Protein AF-A0A9D8WS47-F1 (afdb_monomer_lite)

pLDDT: mean 84.66, std 17.05, range [38.62, 98.5]

Radius of gyration: 16.9 Å; chains: 1; bounding box: 34×29×62 Å

Foldseek 3Di:
DDPDDDDDDPPPVVVQVVVLQVPDAAWWADPVQQWIWGQDSVRWTWIARNPPRHTPDTQDPVQWAPWDFDQDQQGTWTWTQGPVQQKIWIWHDGPDPDPQFFTWIWIGHPVDPDTDIDGIGHDD

Secondary structure (DSSP, 8-state):
---------SHHHHHHHHHHHHS--EEEEETTTTEEEEE-TTS-EEEEETTT--EEE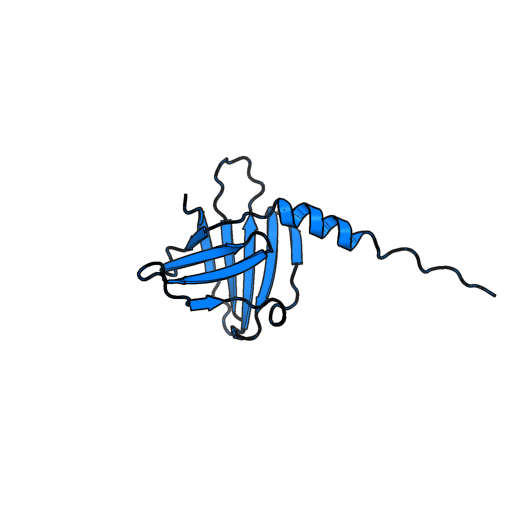EE-GGGEEEEEEEE-SSEEEEEEEEGGGTEEEEEEEE--S-TTPPEEEEEEETT----EEEEEEE--

Structure (mmCIF, N/CA/C/O backbone):
data_AF-A0A9D8WS47-F1
#
_entry.id   AF-A0A9D8WS47-F1
#
loop_
_atom_site.group_PDB
_atom_site.id
_atom_site.type_symbol
_atom_site.label_atom_id
_atom_site.label_alt_id
_atom_site.label_comp_id
_atom_site.label_asym_id
_atom_site.label_entity_id
_atom_site.label_seq_id
_atom_site.pdbx_PDB_ins_code
_atom_site.Cartn_x
_atom_site.Cartn_y
_atom_site.Cartn_z
_atom_site.occupancy
_atom_site.B_iso_or_equiv
_atom_site.auth_seq_id
_atom_site.auth_comp_id
_atom_site.auth_asym_id
_atom_site.auth_atom_id
_atom_site.pdbx_PDB_model_num
ATOM 1 N N . MET A 1 1 ? 15.198 -12.011 48.385 1.00 49.06 1 MET A N 1
ATOM 2 C CA . MET A 1 1 ? 15.865 -11.242 47.311 1.00 49.06 1 MET A CA 1
ATOM 3 C C . MET A 1 1 ? 16.200 -12.174 46.157 1.00 49.06 1 MET A C 1
ATOM 5 O O . MET A 1 1 ? 17.113 -12.967 46.314 1.00 49.06 1 MET A O 1
ATOM 9 N N . LYS A 1 2 ? 15.468 -12.111 45.039 1.00 38.62 2 LYS A N 1
ATOM 10 C CA . LYS A 1 2 ? 15.898 -12.634 43.729 1.00 38.62 2 LYS A CA 1
ATOM 11 C C . LYS A 1 2 ? 15.272 -11.747 42.647 1.00 38.62 2 LYS A C 1
ATOM 13 O O . LYS A 1 2 ? 14.248 -12.078 42.071 1.00 38.62 2 LYS A O 1
ATOM 18 N N . LYS A 1 3 ? 15.840 -10.551 42.469 1.00 50.84 3 LYS A N 1
ATOM 19 C CA . LYS A 1 3 ? 15.667 -9.775 41.237 1.00 50.84 3 LYS A CA 1
ATOM 20 C C . LYS A 1 3 ? 16.634 -10.405 40.252 1.00 50.84 3 LYS A C 1
ATOM 22 O O . LYS A 1 3 ? 17.815 -10.336 40.549 1.00 50.84 3 LYS A O 1
ATOM 27 N N . LEU A 1 4 ? 16.174 -11.050 39.188 1.00 57.41 4 LEU A N 1
ATOM 28 C CA . LEU A 1 4 ? 16.978 -11.384 38.007 1.00 57.41 4 LEU A CA 1
ATOM 29 C C . LEU A 1 4 ? 16.047 -12.027 36.977 1.00 57.41 4 LEU A C 1
ATOM 31 O O . LEU A 1 4 ? 15.497 -13.084 37.254 1.00 57.41 4 LEU A O 1
ATOM 35 N N . LEU A 1 5 ? 15.895 -11.334 35.845 1.00 47.84 5 LEU A N 1
ATOM 36 C CA . LEU A 1 5 ? 15.463 -11.750 34.498 1.00 47.84 5 LEU A CA 1
ATOM 37 C C . LEU A 1 5 ? 14.539 -10.689 33.891 1.00 47.84 5 LEU A C 1
ATOM 39 O O . LEU A 1 5 ? 13.355 -10.894 33.663 1.00 47.84 5 LEU A O 1
ATOM 43 N N . ALA A 1 6 ? 15.120 -9.520 33.636 1.00 51.38 6 ALA A N 1
ATOM 44 C CA . ALA A 1 6 ? 14.539 -8.499 32.776 1.00 51.38 6 ALA A CA 1
ATOM 45 C C . ALA A 1 6 ? 15.617 -8.039 31.789 1.00 51.38 6 ALA A C 1
ATOM 47 O O . ALA A 1 6 ? 16.081 -6.910 31.850 1.00 51.38 6 ALA A O 1
ATOM 48 N N . VAL A 1 7 ? 16.089 -8.946 30.934 1.00 54.44 7 VAL A N 1
ATOM 49 C CA . VAL A 1 7 ? 16.961 -8.604 29.802 1.00 54.44 7 VAL A CA 1
ATOM 50 C C . VAL A 1 7 ? 16.659 -9.592 28.684 1.00 54.44 7 VAL A C 1
ATOM 52 O O . VAL A 1 7 ? 17.164 -10.702 28.742 1.00 54.44 7 VAL A O 1
ATOM 55 N N . LEU A 1 8 ? 15.794 -9.217 27.734 1.00 46.19 8 LEU A N 1
ATOM 56 C CA . LEU A 1 8 ? 15.725 -9.739 26.351 1.00 46.19 8 LEU A CA 1
ATOM 57 C C . LEU A 1 8 ? 14.459 -9.205 25.656 1.00 46.19 8 LEU A C 1
ATOM 59 O O . LEU A 1 8 ? 13.529 -9.951 25.388 1.00 46.19 8 LEU A O 1
ATOM 63 N N . PHE A 1 9 ? 14.383 -7.898 25.383 1.00 44.59 9 PHE A N 1
ATOM 64 C CA . PHE A 1 9 ? 13.356 -7.376 24.457 1.00 44.59 9 PHE A CA 1
ATOM 65 C C . PHE A 1 9 ? 13.813 -6.189 23.591 1.00 44.59 9 PHE A C 1
ATOM 67 O O . PHE A 1 9 ? 13.034 -5.661 22.808 1.00 44.59 9 PHE A O 1
ATOM 74 N N . VAL A 1 10 ? 15.083 -5.775 23.675 1.00 46.62 10 VAL A N 1
ATOM 75 C CA . VAL A 1 10 ? 15.566 -4.549 23.000 1.00 46.62 10 VAL A CA 1
ATOM 76 C C . VAL A 1 10 ? 16.103 -4.813 21.580 1.00 46.62 10 VAL A C 1
ATOM 78 O O . VAL A 1 10 ? 16.309 -3.880 20.814 1.00 46.62 10 VAL A O 1
ATOM 81 N N . ALA A 1 11 ? 16.274 -6.074 21.165 1.00 45.53 11 ALA A N 1
ATOM 82 C CA . ALA A 1 11 ? 16.860 -6.389 19.856 1.00 45.53 11 ALA A CA 1
ATOM 83 C C . ALA A 1 11 ? 15.886 -6.243 18.666 1.00 45.53 11 ALA A C 1
ATOM 85 O O . ALA A 1 11 ? 16.331 -5.972 17.556 1.00 45.53 11 ALA A O 1
ATOM 86 N N . ALA A 1 12 ? 14.570 -6.378 18.873 1.00 46.47 12 ALA A N 1
ATOM 87 C CA . ALA A 1 12 ? 13.601 -6.362 17.770 1.00 46.47 12 ALA A CA 1
ATOM 88 C C . ALA A 1 12 ? 13.387 -4.963 17.155 1.00 46.47 12 ALA A C 1
ATOM 90 O O . ALA A 1 12 ? 13.110 -4.849 15.965 1.00 46.47 12 ALA A O 1
ATOM 91 N N . VAL A 1 13 ? 13.557 -3.891 17.940 1.00 47.59 13 VAL A N 1
ATOM 92 C CA . VAL A 1 13 ? 13.295 -2.514 17.477 1.00 47.59 13 VAL A CA 1
ATOM 93 C C . VAL A 1 13 ? 14.403 -2.000 16.549 1.00 47.59 13 VAL A C 1
ATOM 95 O O . VAL A 1 13 ? 14.119 -1.260 15.613 1.00 47.59 13 VAL A O 1
ATOM 98 N N . MET A 1 14 ? 15.659 -2.421 16.750 1.00 44.94 14 MET A N 1
ATOM 99 C CA . MET A 1 14 ? 16.778 -1.948 15.917 1.00 44.94 14 MET A CA 1
ATOM 100 C C . MET A 1 14 ? 16.759 -2.524 14.496 1.00 44.94 14 MET A C 1
ATOM 102 O O . MET A 1 14 ? 17.208 -1.869 13.562 1.00 44.94 14 MET A O 1
ATOM 106 N N . VAL A 1 15 ? 16.210 -3.726 14.317 1.00 52.19 15 VAL A N 1
ATOM 107 C CA . VAL A 1 15 ? 16.176 -4.403 13.014 1.00 52.19 15 VAL A CA 1
ATOM 108 C C . VAL A 1 15 ? 15.130 -3.776 12.084 1.00 52.19 15 VAL A C 1
ATOM 110 O O . VAL A 1 15 ? 15.403 -3.565 10.906 1.00 52.19 15 VAL A O 1
ATOM 113 N N . ALA A 1 16 ? 13.964 -3.392 12.614 1.00 53.81 16 ALA A N 1
ATOM 114 C CA . ALA A 1 16 ? 12.909 -2.752 11.824 1.00 53.81 16 ALA A CA 1
ATOM 115 C C . ALA A 1 16 ? 13.332 -1.383 11.252 1.00 53.81 16 ALA A C 1
ATOM 117 O O . ALA A 1 16 ? 12.945 -1.039 10.137 1.00 53.81 16 ALA A O 1
ATOM 118 N N . GLY A 1 17 ? 14.150 -0.620 11.991 1.00 58.16 17 GLY A N 1
ATOM 119 C CA . GLY A 1 17 ? 14.646 0.686 11.545 1.00 58.16 17 GLY A CA 1
ATOM 120 C C . GLY A 1 17 ? 15.575 0.604 10.331 1.00 58.16 17 GLY A C 1
ATOM 121 O O . GLY A 1 17 ? 15.431 1.396 9.406 1.00 58.16 17 GLY A O 1
ATOM 122 N N . LEU A 1 18 ? 16.474 -0.386 10.300 1.00 61.06 18 LEU A N 1
ATOM 123 C CA . LEU A 1 18 ? 17.409 -0.586 9.184 1.00 61.06 18 LEU A CA 1
ATOM 124 C C . LEU A 1 18 ? 16.676 -0.947 7.887 1.00 61.06 18 LEU A C 1
ATOM 126 O O . LEU A 1 18 ? 16.951 -0.384 6.832 1.00 61.06 18 LEU A O 1
ATOM 130 N N . PHE A 1 19 ? 15.678 -1.826 7.967 1.00 68.44 19 PHE A N 1
ATOM 131 C CA . PHE A 1 19 ? 14.928 -2.234 6.782 1.00 68.44 19 PHE A CA 1
ATOM 132 C C . PHE A 1 19 ? 13.967 -1.159 6.263 1.00 68.44 19 PHE A C 1
ATOM 134 O O . PHE A 1 19 ? 13.639 -1.160 5.077 1.00 68.44 19 PHE A O 1
ATOM 141 N N . ALA A 1 20 ? 13.516 -0.228 7.112 1.00 68.62 20 ALA A N 1
ATOM 142 C CA . ALA A 1 20 ? 12.633 0.862 6.689 1.00 68.62 20 ALA A CA 1
ATOM 143 C C . ALA A 1 20 ? 13.333 1.836 5.726 1.00 68.62 20 ALA A C 1
ATOM 145 O O . ALA A 1 20 ? 12.688 2.458 4.878 1.00 68.62 20 ALA A O 1
ATOM 146 N N . GLU A 1 21 ? 14.658 1.960 5.822 1.00 74.62 21 GLU A N 1
ATOM 147 C CA . GLU A 1 21 ? 15.449 2.707 4.844 1.00 74.62 21 GLU A CA 1
ATOM 148 C C . GLU A 1 21 ? 15.558 1.972 3.504 1.00 74.62 21 GLU A C 1
ATOM 150 O O . GLU A 1 21 ? 15.493 2.615 2.456 1.00 74.62 21 GLU A O 1
ATOM 155 N N . GLU A 1 22 ? 15.662 0.641 3.536 1.00 77.06 22 GLU A N 1
ATOM 156 C CA . GLU A 1 22 ? 15.789 -0.217 2.350 1.00 77.06 22 GLU A CA 1
ATOM 157 C C . GLU A 1 22 ? 14.465 -0.468 1.616 1.00 77.06 22 GLU A C 1
ATOM 159 O O . GLU A 1 22 ? 14.462 -0.905 0.449 1.00 77.06 22 GLU A O 1
ATOM 164 N N . PHE A 1 23 ? 13.343 -0.216 2.297 1.00 84.69 23 PHE A N 1
ATOM 165 C CA . PHE A 1 23 ? 12.020 -0.387 1.729 1.00 84.69 23 PHE A CA 1
ATOM 166 C C . PHE A 1 23 ? 11.785 0.625 0.591 1.00 84.69 23 PHE A C 1
ATOM 168 O O . PHE A 1 23 ? 12.091 1.813 0.734 1.00 84.69 23 PHE A O 1
ATOM 175 N N . PRO A 1 24 ? 11.272 0.177 -0.566 1.00 86.69 24 PRO A N 1
ATOM 176 C CA . PRO A 1 24 ? 11.154 1.017 -1.747 1.00 86.69 24 PRO A CA 1
ATOM 177 C C . PRO A 1 24 ? 10.139 2.152 -1.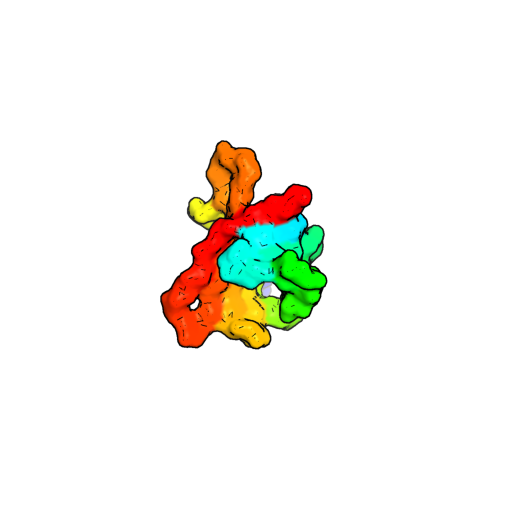555 1.00 86.69 24 PRO A C 1
ATOM 179 O O . PRO A 1 24 ? 8.966 1.932 -1.258 1.00 86.69 24 PRO A O 1
ATOM 182 N N . LYS A 1 25 ? 10.617 3.377 -1.778 1.00 90.88 25 LYS A N 1
ATOM 183 C CA . LYS A 1 25 ? 9.870 4.638 -1.670 1.00 90.88 25 LYS A CA 1
ATOM 184 C C . LYS A 1 25 ? 9.561 5.197 -3.059 1.00 90.88 25 LYS A C 1
ATOM 186 O O . LYS A 1 25 ? 10.248 4.873 -4.025 1.00 90.88 25 LYS A O 1
ATOM 191 N N . GLY A 1 26 ? 8.565 6.071 -3.142 1.00 94.06 26 GLY A N 1
ATOM 192 C CA . GLY A 1 26 ? 8.143 6.754 -4.366 1.00 94.06 26 GLY A CA 1
ATOM 193 C C . GLY A 1 26 ? 6.784 6.280 -4.873 1.00 94.06 26 GLY A C 1
ATOM 194 O O . GLY A 1 26 ? 5.973 5.771 -4.098 1.00 94.06 26 GLY A O 1
ATOM 195 N N . THR A 1 27 ? 6.528 6.492 -6.162 1.00 96.56 27 THR A N 1
ATOM 196 C CA . THR A 1 27 ? 5.224 6.231 -6.780 1.00 96.56 27 THR A CA 1
ATOM 197 C C . THR A 1 27 ? 5.250 4.938 -7.584 1.00 96.56 27 THR A C 1
ATOM 199 O O . THR A 1 27 ? 6.150 4.715 -8.393 1.00 96.56 27 THR A O 1
ATOM 202 N N . TRP A 1 28 ? 4.238 4.102 -7.386 1.00 96.62 28 TRP A N 1
ATOM 203 C CA . TRP A 1 28 ? 4.109 2.784 -7.990 1.00 96.62 28 TRP A CA 1
ATOM 204 C C . TRP A 1 28 ? 2.760 2.658 -8.692 1.00 96.62 28 TRP A C 1
ATOM 206 O O . TRP A 1 28 ? 1.716 2.921 -8.101 1.00 96.62 28 TRP A O 1
ATOM 216 N N . ILE A 1 29 ? 2.785 2.269 -9.961 1.00 97.06 29 ILE A N 1
ATOM 217 C CA . ILE A 1 29 ? 1.613 2.221 -10.833 1.00 97.06 29 ILE A CA 1
ATOM 218 C C . ILE A 1 29 ? 0.974 0.844 -10.734 1.00 97.06 29 ILE A C 1
ATOM 220 O O . ILE A 1 29 ? 1.598 -0.164 -11.077 1.00 97.06 29 ILE A O 1
ATOM 224 N N . ASP A 1 30 ? -0.289 0.834 -10.331 1.00 96.88 30 ASP A N 1
ATOM 225 C CA . ASP A 1 30 ? -1.183 -0.307 -10.396 1.00 96.88 30 ASP A CA 1
ATOM 226 C C . ASP A 1 30 ? -2.110 -0.154 -11.607 1.00 96.88 30 ASP A C 1
ATOM 228 O O . ASP A 1 30 ? -3.142 0.518 -11.558 1.00 96.88 30 ASP A O 1
ATOM 232 N N . SER A 1 31 ? -1.727 -0.769 -12.726 1.00 94.19 31 SER A N 1
ATOM 233 C CA . SER A 1 31 ? -2.520 -0.717 -13.958 1.00 94.19 31 SER A CA 1
ATOM 234 C C . SER A 1 31 ? -3.836 -1.493 -13.862 1.00 94.19 31 SER A C 1
ATOM 236 O O . SER A 1 31 ? -4.754 -1.191 -14.619 1.00 94.19 31 SER A O 1
ATOM 238 N N . ASN A 1 32 ? -3.949 -2.464 -12.950 1.00 94.75 32 ASN A N 1
ATOM 239 C CA . ASN A 1 32 ? -5.174 -3.249 -12.789 1.00 94.75 32 ASN A CA 1
ATOM 240 C C . ASN A 1 32 ? -6.248 -2.443 -12.057 1.00 94.75 32 ASN A C 1
ATOM 242 O O . ASN A 1 32 ? -7.429 -2.557 -12.381 1.00 94.75 32 ASN A O 1
ATOM 246 N N . TYR A 1 33 ? -5.835 -1.620 -11.094 1.00 92.44 33 TYR A N 1
ATOM 247 C CA . TYR A 1 33 ? -6.728 -0.745 -10.339 1.00 92.44 33 TYR A CA 1
ATOM 248 C C . TYR A 1 33 ? -6.808 0.686 -10.897 1.00 92.44 33 TYR A C 1
ATOM 250 O O . TYR A 1 33 ? -7.529 1.511 -10.346 1.00 92.44 33 TYR A O 1
ATOM 258 N N . ASN A 1 34 ? 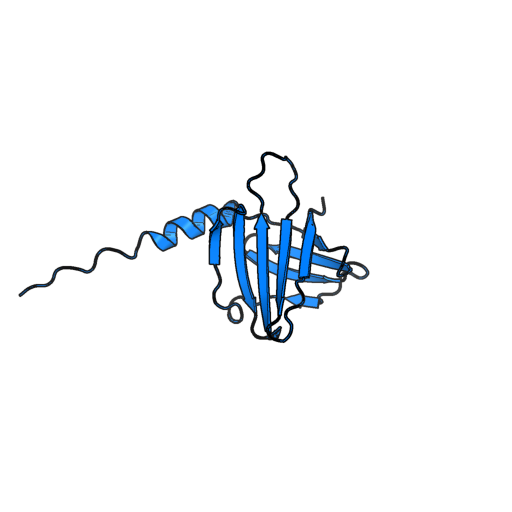-6.077 0.979 -11.981 1.00 96.31 34 ASN A N 1
ATOM 259 C CA . ASN A 1 34 ? -5.897 2.323 -12.540 1.00 96.31 34 ASN A CA 1
ATOM 260 C C . ASN A 1 34 ? -5.514 3.356 -11.465 1.00 96.31 34 ASN A C 1
ATOM 262 O O . ASN A 1 34 ? -6.131 4.415 -11.334 1.00 96.31 34 ASN A O 1
ATOM 266 N N . ALA A 1 35 ? -4.509 3.017 -10.657 1.00 97.50 35 ALA A N 1
ATOM 267 C CA . ALA A 1 35 ? -4.165 3.787 -9.473 1.00 97.50 35 ALA A CA 1
ATOM 268 C C . ALA A 1 35 ? -2.655 3.938 -9.264 1.00 97.50 35 ALA A C 1
ATOM 270 O O . ALA A 1 35 ? -1.842 3.156 -9.761 1.00 97.50 35 ALA A O 1
ATOM 271 N N . GLU A 1 36 ? -2.286 4.952 -8.488 1.00 98.06 36 GLU A N 1
ATOM 272 C CA . GLU A 1 36 ? -0.912 5.246 -8.091 1.00 98.06 36 GLU A CA 1
ATOM 273 C C . GLU A 1 36 ? -0.750 5.108 -6.577 1.00 98.06 36 GLU A C 1
ATOM 275 O O . GLU A 1 36 ? -1.363 5.837 -5.792 1.00 98.06 36 GLU A O 1
ATOM 280 N N . TRP A 1 37 ? 0.111 4.181 -6.165 1.00 97.75 37 TRP A N 1
ATOM 281 C CA . TRP A 1 37 ? 0.522 3.982 -4.782 1.00 97.75 37 TRP A CA 1
ATOM 282 C C . TRP A 1 37 ? 1.748 4.836 -4.485 1.00 97.75 37 TRP A C 1
ATOM 284 O O . TRP A 1 37 ? 2.819 4.615 -5.044 1.00 97.75 37 TRP A O 1
ATOM 294 N N . VAL A 1 38 ? 1.612 5.803 -3.586 1.00 97.12 38 VAL A N 1
ATOM 295 C CA . VAL A 1 38 ? 2.708 6.672 -3.153 1.00 97.12 38 VAL A CA 1
ATOM 296 C C . VAL A 1 38 ? 3.175 6.230 -1.776 1.00 97.12 38 VAL A C 1
ATOM 298 O O . VAL A 1 38 ? 2.422 6.330 -0.806 1.00 97.12 38 VAL A O 1
ATOM 301 N N . ILE A 1 39 ? 4.421 5.765 -1.702 1.00 95.19 39 ILE A N 1
ATOM 302 C CA . ILE A 1 39 ? 5.094 5.333 -0.475 1.00 95.19 39 ILE A CA 1
ATOM 303 C C . ILE A 1 39 ? 6.110 6.410 -0.085 1.00 95.19 39 ILE A C 1
ATOM 305 O O . ILE A 1 39 ? 7.134 6.597 -0.746 1.00 95.19 39 ILE A O 1
ATOM 309 N N . GLY A 1 40 ? 5.795 7.162 0.966 1.00 92.31 40 GLY A N 1
ATOM 310 C CA . GLY A 1 40 ? 6.598 8.275 1.462 1.00 92.31 40 GLY A CA 1
ATOM 311 C C . GLY A 1 40 ? 7.869 7.835 2.188 1.00 92.31 40 GLY A C 1
ATOM 312 O O . GLY A 1 40 ? 8.035 6.679 2.577 1.00 92.31 40 GLY A O 1
ATOM 313 N N . ALA A 1 41 ? 8.775 8.788 2.416 1.00 87.94 41 ALA A N 1
ATOM 314 C CA . ALA A 1 41 ? 10.036 8.535 3.116 1.00 87.94 41 ALA A CA 1
ATOM 315 C C . ALA A 1 41 ? 9.851 8.050 4.566 1.00 87.94 41 ALA A C 1
ATOM 317 O O . ALA A 1 41 ? 10.713 7.345 5.086 1.00 87.94 41 ALA A O 1
ATOM 318 N N . ASP A 1 42 ? 8.726 8.409 5.177 1.00 86.56 42 ASP A N 1
ATOM 319 C CA . ASP A 1 42 ? 8.267 8.053 6.520 1.00 86.56 42 ASP A CA 1
ATOM 320 C C . ASP A 1 42 ? 7.365 6.804 6.543 1.00 86.56 42 ASP A C 1
ATOM 322 O O . ASP A 1 42 ? 6.674 6.551 7.532 1.00 86.56 42 ASP A O 1
ATOM 326 N N . MET A 1 43 ? 7.327 6.034 5.449 1.00 86.00 43 MET A N 1
ATOM 327 C CA . MET A 1 43 ? 6.411 4.903 5.265 1.00 86.00 43 MET A CA 1
ATOM 328 C C . MET A 1 43 ? 4.927 5.313 5.317 1.00 86.00 43 MET A C 1
ATOM 330 O O . MET A 1 43 ? 4.064 4.491 5.636 1.00 86.00 43 MET A O 1
ATOM 334 N N . SER A 1 44 ? 4.603 6.581 5.036 1.00 91.94 44 SER A N 1
ATOM 335 C CA . SER A 1 44 ? 3.227 6.977 4.731 1.00 91.94 44 SER A CA 1
ATOM 336 C C . SER A 1 44 ? 2.797 6.368 3.399 1.00 91.94 44 SER A C 1
ATOM 338 O O . SER A 1 44 ? 3.587 6.282 2.461 1.00 91.94 44 SER A O 1
ATOM 340 N N . ILE A 1 45 ? 1.539 5.935 3.313 1.00 96.06 45 ILE A N 1
ATOM 341 C CA . ILE A 1 45 ? 0.977 5.379 2.081 1.00 96.06 45 ILE A CA 1
ATOM 342 C C . ILE A 1 45 ? -0.236 6.195 1.677 1.00 96.06 45 ILE A C 1
ATOM 344 O O . ILE A 1 45 ? -1.114 6.492 2.496 1.00 96.06 45 ILE A O 1
ATOM 348 N N . LYS A 1 46 ? -0.293 6.540 0.394 1.00 97.81 46 LYS A N 1
ATOM 349 C CA . LYS A 1 46 ? -1.450 7.161 -0.243 1.00 97.81 46 LYS A CA 1
ATOM 350 C C . LYS A 1 46 ? -1.751 6.460 -1.560 1.00 97.81 46 LYS A C 1
ATOM 352 O O . LYS A 1 46 ? -0.840 5.991 -2.233 1.00 97.81 46 LYS A O 1
ATOM 357 N N . LEU A 1 47 ? -3.026 6.405 -1.903 1.00 98.12 47 LEU A N 1
ATOM 358 C CA . LEU A 1 47 ? -3.541 5.867 -3.149 1.00 98.12 47 LEU A CA 1
ATOM 359 C C . LEU A 1 47 ? -4.241 6.986 -3.907 1.00 98.12 47 LEU A C 1
ATOM 361 O O . LEU A 1 47 ? -5.117 7.649 -3.344 1.00 98.12 47 LEU A O 1
ATOM 365 N N . TYR A 1 48 ? -3.872 7.166 -5.166 1.00 98.50 48 TYR A N 1
ATOM 366 C CA . TYR A 1 48 ? -4.445 8.163 -6.063 1.00 98.50 48 TYR A CA 1
ATOM 367 C C . TYR A 1 48 ? -5.044 7.497 -7.298 1.00 98.50 48 TYR A C 1
ATOM 369 O O . TYR A 1 48 ? -4.568 6.441 -7.711 1.00 98.50 48 TYR A O 1
ATOM 377 N N . ASP A 1 49 ? -6.060 8.112 -7.894 1.00 97.81 49 ASP A N 1
ATOM 378 C CA . ASP A 1 49 ? -6.543 7.731 -9.222 1.00 97.81 49 ASP A CA 1
ATOM 379 C C . ASP A 1 49 ? -5.491 8.122 -10.270 1.00 97.81 49 ASP A C 1
ATOM 381 O O . ASP A 1 49 ? -4.990 9.250 -10.268 1.00 97.81 49 ASP A O 1
ATOM 385 N N . ALA A 1 50 ? -5.120 7.191 -11.150 1.00 96.06 50 ALA A N 1
ATOM 386 C CA . ALA A 1 50 ? -4.063 7.426 -12.135 1.00 96.06 50 ALA A CA 1
ATOM 387 C C . ALA A 1 50 ? -4.506 8.324 -13.309 1.00 96.06 50 ALA A C 1
ATOM 389 O O . ALA A 1 50 ? -3.662 8.789 -14.075 1.00 96.06 50 ALA A O 1
ATOM 390 N N . THR A 1 51 ? -5.808 8.573 -13.470 1.00 95.31 51 THR A N 1
ATOM 391 C CA . THR A 1 51 ? -6.377 9.389 -14.554 1.00 95.31 51 THR A CA 1
ATOM 392 C C . THR A 1 51 ? -6.358 10.867 -14.207 1.00 95.31 51 THR A C 1
ATOM 394 O O . THR A 1 51 ? -5.908 11.686 -15.008 1.00 95.31 51 THR A O 1
ATOM 397 N N . ASP A 1 52 ? -6.885 11.213 -13.032 1.00 96.44 52 ASP A N 1
ATOM 398 C CA . ASP A 1 52 ? -7.114 12.603 -12.628 1.00 96.44 52 ASP A CA 1
ATOM 399 C C . ASP A 1 52 ? -6.254 13.048 -11.434 1.00 96.44 52 ASP A C 1
ATOM 401 O O . ASP A 1 52 ? -6.226 14.235 -11.102 1.00 96.44 52 ASP A O 1
ATOM 405 N N . GLY A 1 53 ? -5.511 12.125 -10.815 1.00 96.88 53 GLY A N 1
ATOM 406 C CA . GLY A 1 53 ? -4.640 12.404 -9.675 1.00 96.88 53 GLY A CA 1
ATOM 407 C C . GLY A 1 53 ? -5.392 12.678 -8.372 1.00 96.88 53 GLY A C 1
ATOM 408 O O . GLY A 1 53 ? -4.788 13.164 -7.411 1.00 96.88 53 GLY A O 1
ATOM 409 N N . SER A 1 54 ? -6.695 12.402 -8.310 1.00 98.00 54 SER A N 1
ATOM 410 C CA . SER A 1 54 ? -7.485 12.566 -7.093 1.00 98.00 54 SER A CA 1
ATOM 411 C C . SER A 1 54 ? -7.062 11.563 -6.018 1.00 98.00 54 SER A C 1
ATOM 413 O O . SER A 1 54 ? -6.668 10.430 -6.293 1.00 98.00 54 SER A O 1
ATOM 415 N N . LEU A 1 55 ? -7.103 11.989 -4.754 1.00 97.94 55 LEU A N 1
ATOM 416 C CA . LEU A 1 55 ? -6.771 11.124 -3.623 1.00 97.94 55 LEU A CA 1
ATOM 417 C C . LEU A 1 55 ? -7.927 10.149 -3.365 1.00 97.94 55 LEU A C 1
ATOM 419 O O . LEU A 1 55 ? -8.999 10.568 -2.933 1.00 97.94 55 LEU A O 1
ATOM 423 N N . ILE A 1 56 ? -7.672 8.855 -3.547 1.00 97.25 56 ILE A N 1
ATOM 4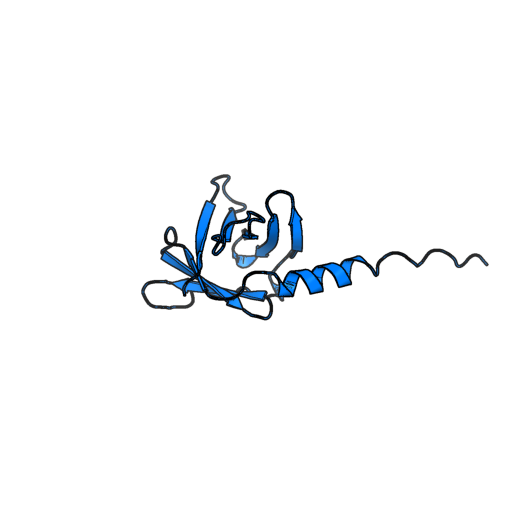24 C CA . ILE A 1 56 ? -8.617 7.779 -3.225 1.00 97.25 56 ILE A CA 1
ATOM 425 C C . ILE A 1 56 ? -8.538 7.449 -1.734 1.00 97.25 56 ILE A C 1
ATOM 427 O O . ILE A 1 56 ? -9.558 7.350 -1.056 1.00 97.25 56 ILE A O 1
ATOM 431 N N . GLN A 1 57 ? -7.323 7.271 -1.206 1.00 97.19 57 GLN A N 1
ATOM 432 C CA . GLN A 1 57 ? -7.116 6.884 0.189 1.00 97.19 57 GLN A CA 1
ATOM 433 C C . GLN A 1 57 ? -5.797 7.429 0.729 1.00 97.19 57 GLN A C 1
ATOM 435 O O . GLN A 1 57 ? -4.746 7.275 0.117 1.00 97.19 57 GLN A O 1
ATOM 440 N N . SER A 1 58 ? -5.832 7.988 1.938 1.00 96.88 58 SER A N 1
ATOM 441 C CA . SER A 1 58 ? -4.633 8.237 2.744 1.00 96.88 58 SER A CA 1
ATOM 442 C C . SER A 1 58 ? -4.627 7.269 3.918 1.00 96.88 58 SER A C 1
ATOM 444 O O . SER A 1 58 ? -5.562 7.265 4.720 1.00 96.88 58 SER A O 1
ATOM 446 N N . PHE A 1 59 ? -3.595 6.441 4.036 1.00 96.12 59 PHE A N 1
ATOM 447 C CA . PHE A 1 59 ? -3.523 5.422 5.076 1.00 96.12 59 PHE A CA 1
ATOM 448 C C . PHE A 1 59 ? -2.909 6.016 6.346 1.00 96.12 59 PHE A C 1
ATOM 450 O O . PHE A 1 59 ? -1.692 6.090 6.505 1.00 96.12 59 PHE A O 1
ATOM 457 N N . ALA A 1 60 ? -3.771 6.493 7.242 1.00 92.50 60 ALA A N 1
ATOM 458 C CA . ALA A 1 60 ? -3.354 7.053 8.525 1.00 92.50 60 ALA A CA 1
ATOM 459 C C . ALA A 1 60 ? -2.727 5.981 9.440 1.00 92.50 60 ALA A C 1
ATOM 461 O O . ALA A 1 60 ? -3.286 4.893 9.600 1.00 92.50 60 ALA A O 1
ATOM 462 N N . LYS A 1 61 ? -1.571 6.293 10.045 1.00 89.06 61 LYS A N 1
ATOM 463 C CA . LYS A 1 61 ? -0.786 5.353 10.868 1.00 89.06 61 LYS A CA 1
ATOM 464 C C . LYS A 1 61 ? -1.555 4.814 12.078 1.00 89.06 61 LYS A C 1
ATOM 466 O O . LYS A 1 61 ? -1.436 3.640 12.395 1.00 89.06 61 LYS A O 1
ATOM 471 N N . ASP A 1 62 ? -2.388 5.631 12.713 1.00 90.25 62 ASP A N 1
ATOM 472 C 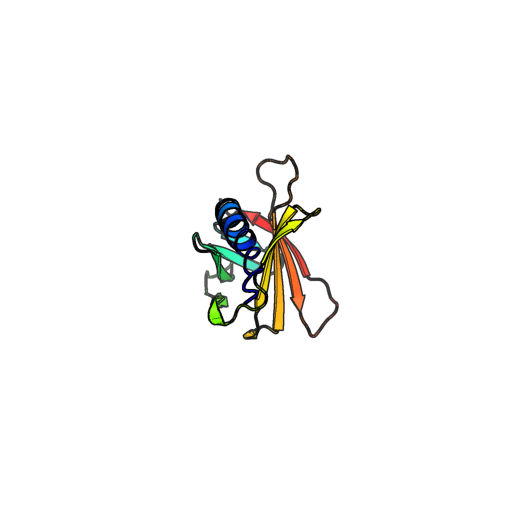CA . ASP A 1 62 ? -3.222 5.251 13.864 1.00 90.25 62 ASP A CA 1
ATOM 473 C C . ASP A 1 62 ? -4.317 4.221 13.527 1.00 90.25 62 ASP A C 1
ATOM 475 O O . ASP A 1 62 ? -4.858 3.563 14.417 1.00 90.25 62 ASP A O 1
ATOM 479 N N . LYS A 1 63 ? -4.630 4.054 12.239 1.00 91.25 63 LYS A N 1
ATOM 480 C CA . LYS A 1 63 ? -5.591 3.068 11.727 1.00 91.25 63 LYS A CA 1
ATOM 481 C C . LYS A 1 63 ? -4.929 1.824 11.132 1.00 91.25 63 LYS A C 1
ATOM 483 O O . LYS A 1 63 ? -5.634 0.860 10.819 1.00 91.25 63 LYS A O 1
ATOM 488 N N . MET A 1 64 ? -3.605 1.836 10.976 1.00 94.25 64 MET A N 1
ATOM 489 C CA . MET A 1 64 ? -2.836 0.658 10.589 1.00 94.25 64 MET A CA 1
ATOM 490 C C . MET A 1 64 ? -2.669 -0.260 11.799 1.00 94.25 64 MET A C 1
ATOM 492 O O . MET A 1 64 ? -2.234 0.151 12.871 1.00 94.25 64 MET A O 1
ATOM 496 N N . GLN A 1 65 ? -3.023 -1.525 11.628 1.00 94.69 65 GLN A N 1
ATOM 497 C CA . GLN A 1 65 ? -2.923 -2.549 12.658 1.00 94.69 65 GLN A CA 1
ATOM 498 C C . GLN A 1 65 ? -2.002 -3.664 12.193 1.00 94.69 65 GLN A C 1
ATOM 500 O O . GLN A 1 65 ? -1.976 -4.006 11.012 1.00 94.69 65 GLN A O 1
ATOM 505 N N . ASN A 1 66 ? -1.296 -4.288 13.139 1.00 94.62 66 ASN A N 1
ATOM 506 C CA . ASN A 1 66 ? -0.365 -5.380 12.847 1.00 94.62 66 ASN A CA 1
ATOM 507 C C . ASN A 1 66 ? 0.662 -5.000 11.765 1.00 94.62 66 ASN A C 1
ATOM 509 O O . ASN A 1 66 ? 0.984 -5.825 10.911 1.00 94.62 66 ASN A O 1
ATOM 513 N N . GLU A 1 67 ? 1.119 -3.746 11.785 1.00 91.94 67 GLU A N 1
ATOM 514 C CA . GLU A 1 67 ? 2.163 -3.258 10.891 1.00 91.94 67 GLU A CA 1
ATOM 515 C C . GLU A 1 67 ? 3.456 -4.039 11.144 1.00 91.94 67 GLU A C 1
ATOM 517 O O . GLU A 1 67 ? 3.886 -4.189 12.292 1.00 91.94 67 GLU A O 1
ATOM 522 N N . LYS A 1 68 ? 4.063 -4.557 10.077 1.00 91.69 68 LYS A N 1
ATOM 523 C CA . LYS A 1 68 ? 5.343 -5.261 10.132 1.00 91.69 68 LYS A CA 1
ATOM 524 C C . LYS A 1 68 ? 6.174 -4.952 8.902 1.00 91.69 68 LYS A C 1
ATOM 526 O O . LYS A 1 68 ? 5.650 -4.825 7.798 1.00 91.69 68 LYS A O 1
ATOM 531 N N . LEU A 1 69 ? 7.479 -4.901 9.119 1.00 90.12 69 LEU A N 1
ATOM 532 C CA . LEU A 1 69 ? 8.487 -4.907 8.077 1.00 90.12 69 LEU A CA 1
ATOM 533 C C . LEU A 1 69 ? 9.451 -6.047 8.382 1.00 90.12 69 LEU A C 1
ATOM 535 O O . LEU A 1 69 ? 10.103 -6.039 9.427 1.00 90.12 69 LEU A O 1
ATOM 539 N N . GLU A 1 70 ? 9.495 -7.046 7.511 1.00 89.12 70 GLU A N 1
ATOM 540 C CA . GLU A 1 70 ? 10.258 -8.269 7.749 1.00 89.12 70 GLU A CA 1
ATOM 541 C C . GLU A 1 70 ? 10.856 -8.829 6.461 1.00 89.12 70 GLU A C 1
ATOM 543 O O . GLU A 1 70 ? 10.347 -8.606 5.364 1.00 89.12 70 GLU A O 1
ATOM 548 N N . VAL A 1 71 ? 11.958 -9.564 6.599 1.00 87.62 71 VAL A N 1
ATOM 549 C CA . VAL A 1 71 ? 12.560 -10.315 5.497 1.00 87.62 71 VAL A CA 1
ATOM 550 C C . VAL A 1 71 ? 12.005 -11.735 5.531 1.00 87.62 71 VAL A C 1
ATOM 552 O O . VAL A 1 71 ? 12.072 -12.411 6.556 1.00 87.62 71 VAL A O 1
ATOM 555 N N . THR A 1 72 ? 11.467 -12.179 4.403 1.00 88.50 72 THR A N 1
ATOM 556 C CA . THR A 1 72 ? 10.895 -13.512 4.189 1.00 88.50 72 THR A CA 1
ATOM 557 C C . THR A 1 72 ? 11.580 -14.194 3.005 1.00 88.50 72 THR A C 1
ATOM 559 O O . THR A 1 72 ? 12.422 -13.596 2.333 1.00 88.50 72 THR A O 1
ATOM 562 N N . GLU A 1 73 ? 11.190 -15.432 2.705 1.00 86.25 73 GLU A N 1
ATOM 563 C CA . GLU A 1 73 ? 11.630 -16.130 1.490 1.00 86.25 73 GLU A CA 1
ATOM 564 C C . GLU A 1 73 ? 11.177 -15.423 0.197 1.00 86.25 73 GLU A C 1
ATOM 566 O O . GLU A 1 73 ? 11.844 -15.537 -0.831 1.00 86.25 73 GLU A O 1
ATOM 571 N N . GLU A 1 74 ? 10.085 -14.649 0.239 1.00 86.44 74 GLU A N 1
ATOM 572 C CA . GLU A 1 74 ? 9.607 -13.858 -0.906 1.00 86.44 74 GLU A CA 1
ATOM 573 C C . GLU A 1 74 ? 10.390 -12.547 -1.080 1.00 86.44 74 GLU A C 1
ATOM 575 O O . GLU A 1 74 ? 10.489 -12.012 -2.188 1.00 86.44 74 GLU A O 1
ATOM 580 N N . GLY A 1 75 ? 10.988 -12.050 0.003 1.00 88.75 75 GLY A N 1
ATOM 581 C CA . GLY A 1 75 ? 11.835 -10.868 0.028 1.00 88.75 75 GLY A CA 1
ATOM 582 C C . GLY A 1 75 ? 11.538 -9.938 1.198 1.00 88.75 75 GLY A C 1
ATOM 583 O O . GLY A 1 75 ? 11.113 -10.390 2.260 1.00 88.75 75 GLY A O 1
ATOM 584 N N . LEU A 1 76 ? 11.780 -8.637 1.020 1.00 90.38 76 LEU A N 1
ATOM 585 C CA . LEU A 1 76 ? 11.452 -7.638 2.037 1.00 90.38 76 LEU A CA 1
ATOM 586 C C . LEU A 1 76 ? 9.960 -7.297 1.947 1.00 90.38 76 LEU A C 1
ATOM 588 O O . LEU A 1 76 ? 9.506 -6.752 0.940 1.00 90.38 76 LEU A O 1
ATOM 592 N N . VAL A 1 77 ? 9.207 -7.617 2.996 1.00 92.88 77 VAL A N 1
ATOM 593 C CA . VAL A 1 77 ? 7.748 -7.494 3.053 1.00 92.88 77 VAL A CA 1
ATOM 594 C C . VAL A 1 77 ? 7.365 -6.404 4.035 1.00 92.88 77 VAL A C 1
ATOM 596 O O . VAL A 1 77 ? 7.647 -6.508 5.229 1.00 92.88 77 VAL A O 1
ATOM 599 N N . TYR A 1 78 ? 6.673 -5.384 3.539 1.00 93.56 78 TYR A N 1
ATOM 600 C CA . TYR A 1 78 ? 5.941 -4.442 4.372 1.00 93.56 78 TYR A CA 1
ATOM 601 C C . TYR A 1 78 ? 4.462 -4.807 4.361 1.00 93.56 78 TYR A C 1
ATOM 603 O O . TYR A 1 78 ? 3.842 -4.854 3.297 1.00 93.56 78 TYR A O 1
ATOM 611 N N . GLN A 1 79 ? 3.895 -5.068 5.536 1.00 95.19 79 GLN A N 1
ATOM 612 C CA . GLN A 1 79 ? 2.494 -5.440 5.673 1.00 95.19 79 GLN A CA 1
ATOM 613 C C . GLN A 1 79 ? 1.784 -4.650 6.761 1.00 95.19 79 GLN A C 1
ATOM 615 O O . GLN A 1 79 ? 2.374 -4.291 7.779 1.00 95.19 79 GLN A O 1
ATOM 620 N N . PHE A 1 80 ? 0.489 -4.431 6.566 1.00 95.75 80 PHE A N 1
ATOM 621 C CA . PHE A 1 80 ? -0.406 -3.879 7.578 1.00 95.75 80 PHE A CA 1
ATOM 622 C C . PHE A 1 80 ? -1.853 -4.247 7.258 1.00 95.75 80 PHE A C 1
ATOM 624 O O . PHE A 1 80 ? -2.230 -4.458 6.107 1.00 95.75 80 PHE A O 1
ATOM 631 N N . TYR A 1 81 ? -2.687 -4.298 8.288 1.00 97.06 81 TYR A N 1
ATOM 632 C CA . TYR A 1 81 ? -4.136 -4.329 8.146 1.00 97.06 81 TYR A CA 1
ATOM 633 C C . TYR A 1 81 ? -4.690 -2.915 8.295 1.00 97.06 81 TYR A C 1
ATOM 635 O O . TYR A 1 81 ? -4.291 -2.194 9.210 1.00 97.06 81 TYR A O 1
ATOM 643 N N . TYR A 1 82 ? -5.608 -2.509 7.421 1.00 96.88 82 TYR A N 1
ATOM 644 C CA . TYR A 1 82 ? -6.244 -1.199 7.498 1.00 96.88 82 TYR A CA 1
ATOM 645 C C . TYR A 1 82 ? -7.725 -1.342 7.827 1.00 96.88 82 TYR A C 1
ATOM 647 O O . TYR A 1 82 ? -8.516 -1.858 7.036 1.00 96.88 82 TYR A O 1
ATOM 655 N N . LYS A 1 83 ? -8.097 -0.868 9.018 1.00 91.94 83 LYS A N 1
ATOM 656 C CA . LYS A 1 83 ? -9.421 -1.112 9.603 1.00 91.94 83 LYS A CA 1
ATOM 657 C C . LYS A 1 83 ? -10.569 -0.573 8.751 1.00 91.94 83 LYS A C 1
ATOM 659 O O . LYS A 1 83 ? -11.592 -1.234 8.633 1.00 91.94 83 LYS A O 1
ATOM 664 N N . ASP A 1 84 ? -10.399 0.603 8.157 1.00 94.38 84 ASP A N 1
ATOM 665 C CA . ASP A 1 84 ? -11.475 1.265 7.408 1.00 94.38 84 ASP A CA 1
ATOM 666 C C . ASP A 1 84 ? -11.801 0.547 6.096 1.00 94.38 84 ASP A C 1
ATOM 668 O O . ASP A 1 84 ? -12.916 0.652 5.589 1.00 94.38 84 ASP A O 1
ATOM 672 N N . THR A 1 85 ? -10.833 -0.182 5.539 1.00 94.25 85 THR A N 1
ATOM 673 C CA . THR A 1 85 ? -11.018 -0.916 4.289 1.00 94.25 85 THR A CA 1
ATOM 674 C C . THR A 1 85 ? -11.218 -2.407 4.496 1.00 94.25 85 THR A C 1
ATOM 676 O O . THR A 1 85 ? -11.452 -3.080 3.499 1.00 94.25 85 THR A O 1
ATOM 679 N N . TYR A 1 86 ? -11.129 -2.908 5.735 1.00 95.44 86 TYR A N 1
ATOM 680 C CA . TYR A 1 86 ? -11.180 -4.332 6.092 1.00 95.44 86 TYR A CA 1
ATOM 681 C C . TYR A 1 86 ? -10.278 -5.200 5.204 1.00 95.44 86 TYR A C 1
ATOM 683 O O . TYR A 1 86 ? -10.677 -6.250 4.697 1.00 95.44 86 TYR A O 1
ATOM 691 N N . ARG A 1 87 ? -9.069 -4.695 4.942 1.00 96.62 87 ARG A N 1
ATOM 692 C CA . ARG A 1 87 ? -8.086 -5.311 4.049 1.00 96.62 87 ARG A CA 1
ATOM 693 C C . ARG A 1 87 ? -6.724 -5.352 4.707 1.00 96.62 87 ARG A C 1
ATOM 695 O O . ARG A 1 87 ? -6.304 -4.399 5.372 1.00 96.62 87 ARG A O 1
ATOM 702 N N . ARG A 1 88 ? -6.002 -6.431 4.442 1.00 97.19 88 ARG A N 1
ATOM 703 C CA . ARG A 1 88 ? -4.567 -6.520 4.664 1.00 97.19 88 ARG A CA 1
ATOM 704 C C . ARG A 1 88 ? -3.830 -6.212 3.373 1.00 97.19 88 ARG A C 1
ATOM 706 O O . ARG A 1 88 ? -4.218 -6.679 2.311 1.00 97.19 88 ARG A O 1
ATOM 713 N N . TYR A 1 89 ? -2.782 -5.414 3.484 1.00 96.94 89 TYR A N 1
ATOM 714 C CA . TYR A 1 89 ? -1.948 -4.992 2.371 1.00 96.94 89 TYR A CA 1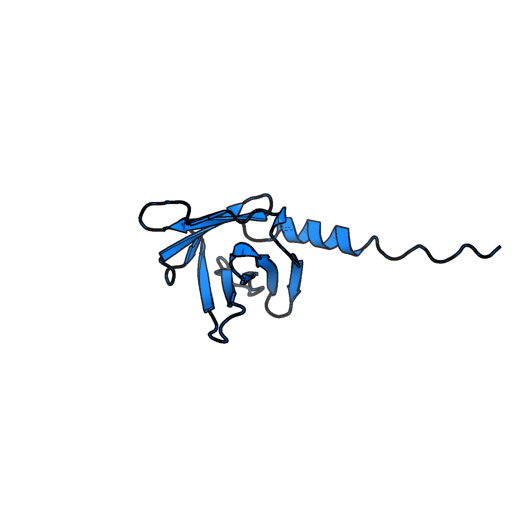
ATOM 715 C C . TYR A 1 89 ? -0.548 -5.530 2.582 1.00 96.94 89 TYR A C 1
ATOM 717 O O . TYR A 1 89 ? -0.021 -5.470 3.695 1.00 96.94 89 TYR A O 1
ATOM 725 N N . TYR A 1 90 ? 0.043 -6.010 1.499 1.00 96.25 90 TYR A N 1
ATOM 726 C CA . TYR A 1 90 ? 1.407 -6.492 1.439 1.00 96.25 90 TYR A CA 1
ATOM 727 C C . TYR A 1 90 ? 2.100 -5.818 0.266 1.00 96.25 90 TYR A C 1
ATOM 729 O O . TYR A 1 90 ? 1.655 -5.928 -0.876 1.00 96.25 90 TYR A O 1
ATOM 737 N N . PHE A 1 91 ? 3.204 -5.145 0.554 1.00 95.56 91 PHE A N 1
ATOM 738 C CA . PHE A 1 91 ? 4.127 -4.640 -0.445 1.00 95.56 91 PHE A CA 1
ATOM 739 C C . PHE A 1 91 ? 5.422 -5.429 -0.317 1.00 95.56 91 PHE A C 1
ATOM 741 O O . PHE A 1 91 ? 6.116 -5.357 0.700 1.00 95.56 91 PHE A O 1
ATOM 748 N N . ILE A 1 92 ? 5.725 -6.213 -1.341 1.00 94.00 92 ILE A N 1
ATOM 749 C CA . ILE A 1 92 ? 6.809 -7.187 -1.321 1.00 94.00 92 ILE A CA 1
ATOM 750 C C . ILE A 1 92 ? 7.851 -6.739 -2.338 1.00 94.00 92 ILE A C 1
ATOM 752 O O . ILE A 1 92 ? 7.574 -6.688 -3.536 1.00 94.00 92 ILE A O 1
ATOM 756 N N . LYS A 1 93 ? 9.054 -6.409 -1.859 1.00 91.25 93 LYS A N 1
ATOM 757 C CA . LYS A 1 93 ? 10.236 -6.183 -2.696 1.00 91.25 93 LYS A CA 1
ATOM 758 C C . LYS A 1 93 ? 10.972 -7.513 -2.852 1.00 91.25 93 LYS A C 1
ATOM 760 O O . LYS A 1 93 ? 11.609 -7.958 -1.890 1.00 91.25 93 LYS A O 1
ATOM 765 N N . PRO A 1 94 ? 10.925 -8.147 -4.036 1.00 87.62 94 PRO A N 1
ATOM 766 C CA . PRO A 1 94 ? 11.600 -9.417 -4.243 1.00 87.62 94 PRO A CA 1
ATOM 767 C C . PRO A 1 94 ? 13.114 -9.252 -4.087 1.00 87.62 94 PRO A C 1
ATOM 769 O O . PRO A 1 94 ? 13.692 -8.289 -4.585 1.00 87.62 94 PRO A O 1
ATOM 772 N N . VAL A 1 95 ? 13.785 -10.227 -3.470 1.00 74.00 95 VAL A N 1
ATOM 773 C CA . VAL A 1 95 ? 15.262 -10.239 -3.315 1.00 74.00 95 VAL A CA 1
ATOM 774 C C . VAL A 1 95 ? 15.979 -10.655 -4.615 1.00 74.00 95 VAL A C 1
ATOM 776 O O . VAL A 1 95 ? 17.195 -10.824 -4.659 1.00 74.00 95 VAL A O 1
ATOM 779 N N . ARG A 1 96 ? 15.245 -10.826 -5.723 1.00 63.53 96 ARG A N 1
ATOM 780 C CA . ARG A 1 96 ? 15.820 -11.284 -6.995 1.00 63.53 96 ARG A CA 1
ATOM 781 C C . ARG A 1 96 ? 16.861 -10.280 -7.508 1.00 63.53 96 ARG A C 1
ATOM 783 O O . ARG A 1 96 ? 16.644 -9.075 -7.453 1.00 63.53 96 ARG A O 1
ATOM 790 N N . LEU A 1 97 ? 17.962 -10.801 -8.059 1.00 52.34 97 LEU A N 1
ATOM 791 C CA . LEU A 1 97 ? 19.099 -10.075 -8.654 1.00 52.34 97 LEU A CA 1
ATOM 792 C C . LEU A 1 97 ? 18.738 -9.341 -9.966 1.00 52.34 97 LEU A C 1
ATOM 794 O O . LEU A 1 97 ? 19.500 -9.371 -10.930 1.00 52.34 97 LEU A O 1
ATOM 798 N N . VAL A 1 98 ? 17.555 -8.734 -10.041 1.00 54.94 98 VAL A N 1
ATOM 799 C CA . VAL A 1 98 ? 17.095 -7.978 -11.205 1.00 54.94 98 VAL A CA 1
ATOM 800 C C . VAL A 1 98 ? 17.081 -6.500 -10.813 1.00 54.94 98 VAL A C 1
ATOM 802 O O . VAL A 1 98 ? 16.271 -6.108 -9.970 1.00 54.94 98 VAL A O 1
ATOM 805 N N . PRO A 1 99 ? 17.984 -5.675 -11.375 1.00 52.78 99 PRO A N 1
ATOM 806 C CA . PRO A 1 99 ? 17.872 -4.223 -11.288 1.00 52.78 99 PRO A CA 1
ATOM 807 C C . PRO A 1 99 ? 16.481 -3.804 -11.785 1.00 52.78 99 PRO A C 1
ATOM 809 O O . PRO A 1 99 ? 16.018 -4.336 -12.789 1.00 52.78 99 PRO A O 1
ATOM 812 N N . ASP A 1 100 ? 15.814 -2.885 -11.086 1.00 63.03 100 ASP A N 1
ATOM 813 C CA . ASP A 1 100 ? 14.446 -2.420 -11.387 1.00 63.03 100 ASP A CA 1
ATOM 814 C C . ASP A 1 100 ? 13.315 -3.440 -11.130 1.00 63.03 100 ASP A C 1
ATOM 816 O O . ASP A 1 100 ? 12.277 -3.404 -11.793 1.00 63.03 100 ASP A O 1
ATOM 820 N N . ALA A 1 101 ? 13.478 -4.351 -10.163 1.00 71.81 101 ALA A N 1
ATOM 821 C CA . ALA A 1 101 ? 12.400 -5.261 -9.772 1.00 71.81 101 ALA A CA 1
ATOM 822 C C . ALA A 1 101 ? 11.120 -4.493 -9.376 1.00 71.81 101 ALA A C 1
ATOM 824 O O . ALA A 1 101 ? 11.148 -3.598 -8.527 1.00 71.81 101 ALA A O 1
ATOM 825 N N . ASN A 1 102 ? 9.996 -4.876 -9.989 1.00 88.94 102 ASN A N 1
ATOM 826 C CA . ASN A 1 102 ? 8.669 -4.396 -9.613 1.00 88.94 102 ASN A CA 1
ATOM 827 C C . ASN A 1 102 ? 8.378 -4.727 -8.144 1.00 88.94 102 ASN A C 1
ATOM 829 O O . ASN A 1 102 ? 8.890 -5.712 -7.600 1.00 88.94 102 ASN A O 1
ATOM 833 N N . LEU A 1 103 ? 7.516 -3.923 -7.524 1.00 92.56 103 LEU A N 1
ATOM 834 C CA . LEU A 1 103 ? 6.911 -4.293 -6.254 1.00 92.56 103 LEU A CA 1
ATOM 835 C C . LEU A 1 103 ? 5.760 -5.251 -6.522 1.00 92.56 103 LEU A C 1
ATOM 837 O O . LEU A 1 103 ? 4.941 -5.010 -7.402 1.00 92.56 103 LEU A O 1
ATOM 841 N N . LEU A 1 104 ? 5.660 -6.299 -5.724 1.00 94.44 104 LEU A N 1
ATOM 842 C CA . LEU A 1 104 ? 4.490 -7.157 -5.712 1.00 94.44 104 LEU A CA 1
ATOM 843 C C . LEU A 1 104 ? 3.519 -6.621 -4.657 1.00 94.44 104 LEU A C 1
ATOM 845 O O . LEU A 1 104 ? 3.849 -6.553 -3.472 1.00 94.44 104 LEU A O 1
ATOM 849 N N . LEU A 1 105 ? 2.336 -6.216 -5.106 1.00 96.44 105 LEU A N 1
ATOM 850 C CA . LEU A 1 105 ? 1.229 -5.794 -4.263 1.00 96.44 105 LEU A CA 1
ATOM 851 C C . LEU A 1 105 ? 0.264 -6.958 -4.097 1.00 96.44 105 LEU A C 1
ATOM 853 O O . LEU A 1 105 ? -0.249 -7.486 -5.083 1.00 96.44 105 LEU A O 1
ATOM 857 N N . GLN A 1 106 ? -0.015 -7.314 -2.850 1.00 96.62 106 GLN A N 1
ATOM 858 C CA . GLN A 1 106 ? -1.091 -8.228 -2.502 1.00 96.62 106 GLN A CA 1
ATOM 859 C C . GLN A 1 106 ? -2.070 -7.540 -1.546 1.00 96.62 106 GLN A C 1
ATOM 861 O O . GLN A 1 106 ? -1.663 -6.834 -0.619 1.00 96.62 106 GLN A O 1
ATOM 866 N N . ILE A 1 107 ? -3.364 -7.714 -1.807 1.00 96.69 107 ILE A N 1
ATOM 867 C CA . ILE A 1 107 ? -4.453 -7.165 -1.000 1.00 96.69 107 ILE A CA 1
ATOM 868 C C . ILE A 1 107 ? -5.399 -8.307 -0.647 1.00 96.69 107 ILE A C 1
ATOM 870 O O . ILE A 1 107 ? -6.037 -8.868 -1.536 1.00 96.69 107 ILE A O 1
ATOM 874 N N . ASP A 1 108 ? -5.535 -8.574 0.649 1.00 96.25 108 ASP A N 1
ATOM 875 C CA . ASP A 1 108 ? -6.372 -9.646 1.186 1.00 96.25 108 ASP A CA 1
ATOM 876 C C . ASP A 1 108 ? -7.567 -9.015 1.920 1.00 96.25 108 ASP A C 1
ATOM 878 O O . ASP A 1 108 ? -7.396 -8.468 3.018 1.00 96.25 108 ASP A O 1
ATOM 882 N N . PRO A 1 109 ? -8.773 -9.005 1.324 1.00 95.38 109 PRO A N 1
ATOM 883 C CA . PRO A 1 109 ? -9.971 -8.473 1.961 1.00 95.38 109 PRO A CA 1
ATOM 884 C C . PRO A 1 109 ? -10.633 -9.507 2.875 1.00 95.38 109 PRO A C 1
ATOM 886 O O . PRO A 1 109 ? -10.744 -10.674 2.517 1.00 95.38 109 PRO A O 1
ATOM 889 N N . ASP A 1 110 ? -11.196 -9.076 4.002 1.00 95.50 110 ASP A N 1
ATOM 890 C CA . ASP A 1 110 ? -11.820 -10.002 4.964 1.00 95.50 110 ASP A CA 1
ATOM 891 C C . ASP A 1 110 ? -13.097 -10.687 4.433 1.00 95.50 110 ASP A C 1
ATOM 893 O O . ASP A 1 110 ? -13.541 -11.700 4.972 1.00 95.50 110 ASP A O 1
ATOM 897 N N . TRP A 1 111 ? -13.730 -10.122 3.401 1.00 92.19 111 TRP A N 1
ATOM 898 C CA . TRP A 1 111 ? -15.033 -10.570 2.889 1.00 92.19 111 TRP A CA 1
ATOM 899 C C . TRP A 1 111 ? -14.953 -11.503 1.679 1.00 92.19 111 TRP A C 1
ATOM 901 O O . TRP A 1 111 ? -15.993 -11.937 1.182 1.00 92.19 111 TRP A O 1
ATOM 911 N N . THR A 1 112 ? -13.762 -11.776 1.150 1.00 93.31 112 THR A N 1
ATOM 912 C CA . THR A 1 112 ? -13.599 -12.657 -0.010 1.00 93.31 112 THR A CA 1
ATOM 913 C C . THR A 1 112 ? -12.286 -13.420 0.062 1.00 93.31 112 THR A C 1
ATOM 915 O O . THR A 1 112 ? -11.313 -12.950 0.635 1.00 93.31 112 THR A O 1
ATOM 918 N N . THR A 1 113 ? -12.252 -14.590 -0.567 1.00 87.06 113 THR A N 1
ATOM 919 C CA . THR A 1 113 ? -11.024 -15.364 -0.795 1.00 87.06 113 THR A CA 1
ATOM 920 C C . THR A 1 113 ? -10.445 -15.113 -2.189 1.00 87.06 113 THR A C 1
ATOM 922 O O . THR A 1 113 ? -9.638 -15.899 -2.671 1.00 87.06 113 THR A O 1
ATOM 925 N N . THR A 1 114 ? -10.940 -14.102 -2.911 1.00 89.31 114 THR A N 1
ATOM 926 C CA . THR A 1 114 ? -10.374 -13.709 -4.203 1.00 89.31 114 THR A CA 1
ATOM 927 C C . THR A 1 114 ? -9.067 -12.972 -3.974 1.00 89.31 114 THR A C 1
ATOM 929 O O . THR A 1 114 ? -9.069 -11.860 -3.447 1.00 89.31 114 THR A O 1
ATOM 932 N N . ASP A 1 115 ? -7.980 -13.578 -4.431 1.00 81.50 115 ASP A N 1
ATOM 933 C CA . ASP A 1 115 ? -6.652 -12.997 -4.317 1.00 81.50 115 ASP A CA 1
ATOM 934 C C . ASP A 1 115 ? -6.510 -11.802 -5.264 1.00 81.50 115 ASP A C 1
ATOM 936 O O . ASP A 1 115 ? -6.642 -11.929 -6.486 1.00 81.50 115 ASP A O 1
ATOM 940 N N . TYR A 1 116 ? -6.205 -10.632 -4.706 1.00 94.44 116 TYR A N 1
ATOM 941 C CA . TYR A 1 116 ? -5.678 -9.520 -5.483 1.00 94.44 116 TYR A CA 1
ATOM 942 C C . TYR A 1 116 ? -4.163 -9.515 -5.344 1.00 94.44 116 TYR A C 1
ATOM 944 O O . TYR A 1 116 ? -3.638 -9.200 -4.277 1.00 94.44 116 TYR A O 1
ATOM 952 N N . LYS A 1 117 ? -3.459 -9.874 -6.417 1.00 95.25 117 LYS A N 1
ATOM 953 C CA . LYS A 1 117 ? -1.999 -9.958 -6.440 1.00 95.25 117 LYS A CA 1
ATOM 954 C C . LYS A 1 117 ? -1.471 -9.480 -7.787 1.00 95.25 117 LYS A C 1
ATOM 956 O O . LYS A 1 117 ? -1.832 -10.040 -8.820 1.00 95.25 117 LYS A O 1
ATOM 961 N N . VAL A 1 118 ? -0.653 -8.431 -7.787 1.00 95.31 118 VAL A N 1
ATOM 962 C CA . VAL A 1 118 ? -0.192 -7.762 -9.013 1.00 95.31 118 VAL A CA 1
ATOM 963 C C . VAL A 1 118 ? 1.210 -7.181 -8.847 1.00 95.31 118 VAL A C 1
ATOM 965 O O . VAL A 1 118 ? 1.574 -6.702 -7.776 1.00 95.31 118 VAL A O 1
ATOM 968 N N . ASP A 1 119 ? 1.991 -7.189 -9.926 1.00 94.56 119 ASP A N 1
ATOM 969 C CA . ASP A 1 119 ? 3.240 -6.433 -10.005 1.00 94.56 119 ASP A CA 1
ATOM 970 C C . ASP A 1 119 ? 2.945 -4.959 -10.318 1.00 94.56 119 ASP A C 1
ATOM 972 O O . ASP A 1 119 ? 2.480 -4.625 -11.412 1.00 94.56 119 ASP A O 1
ATOM 976 N N . ILE A 1 120 ? 3.258 -4.069 -9.380 1.00 95.62 120 ILE A N 1
ATOM 977 C CA . ILE A 1 120 ? 3.185 -2.619 -9.561 1.00 95.62 120 ILE A CA 1
ATOM 978 C C . ILE A 1 120 ? 4.555 -2.068 -9.966 1.00 95.62 120 ILE A C 1
ATOM 980 O O . ILE A 1 120 ? 5.603 -2.451 -9.435 1.00 95.62 120 ILE A O 1
ATOM 984 N N . LYS A 1 121 ? 4.557 -1.159 -10.942 1.00 94.19 121 LYS A N 1
ATOM 985 C CA . LYS A 1 121 ? 5.791 -0.652 -11.564 1.00 94.19 121 LYS A CA 1
ATOM 986 C C . LYS A 1 121 ? 6.185 0.690 -10.984 1.00 94.19 121 LYS A C 1
ATOM 988 O O . LYS A 1 121 ? 5.331 1.554 -10.813 1.00 94.19 121 LYS A O 1
ATOM 993 N N . PHE A 1 122 ? 7.476 0.901 -10.759 1.00 93.44 122 PHE A N 1
ATOM 994 C CA . PHE A 1 122 ? 7.964 2.212 -10.347 1.00 93.44 122 PHE A CA 1
ATOM 995 C C . PHE A 1 122 ? 7.685 3.261 -11.434 1.00 93.44 122 PHE A C 1
ATOM 997 O O . PHE A 1 122 ? 8.050 3.075 -12.600 1.00 93.44 122 PHE A O 1
ATOM 1004 N N . LYS A 1 123 ? 7.045 4.367 -11.052 1.00 92.06 123 LYS A N 1
ATOM 1005 C CA . LYS A 1 123 ? 6.867 5.548 -11.898 1.00 92.06 123 LYS A CA 1
ATOM 1006 C C . LYS A 1 123 ? 8.149 6.374 -11.818 1.00 92.06 123 LYS A C 1
ATOM 1008 O O . LYS A 1 123 ? 8.404 7.009 -10.798 1.00 92.06 123 LYS A O 1
ATOM 1013 N N . LYS A 1 124 ? 8.961 6.280 -12.874 1.00 80.88 124 LYS A N 1
ATOM 1014 C CA . LYS A 1 124 ? 10.204 7.048 -13.029 1.00 80.88 124 LYS A CA 1
ATOM 1015 C C . LYS A 1 124 ? 9.944 8.549 -13.100 1.00 80.88 124 LYS A C 1
ATOM 1017 O O . LYS A 1 124 ? 8.881 8.933 -13.637 1.00 80.88 124 LYS A O 1
#

Sequence (124 aa):
MKKLLAVLFVAAVMVAGLFAEEFPKGTWIDSNYNAEWVIGADMSIKLYDATDGSLIQSFAKDKMQNEKLEVTEEGLVYQFYYKDTYRRYYFIKPVRLVPDANLLLQIDPDWTTTDYKVDIKFKK